Protein AF-A0AA41XFU7-F1 (afdb_monomer_lite)
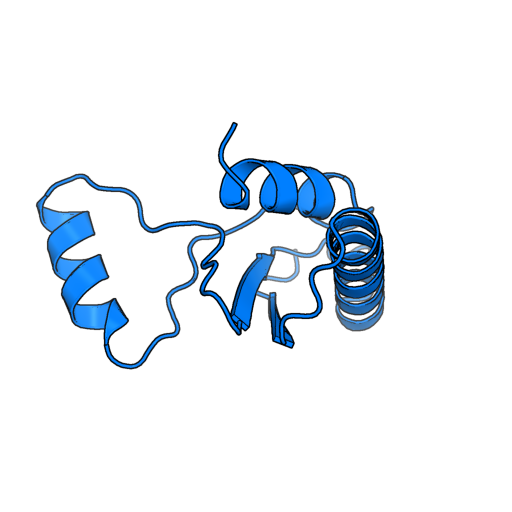
Sequence (97 aa):
MSLASELQSVAEAVPGVTGVFPTLNAPGAVIGTAIGLVTGTAPDAVIVTDDDVTLTIGVSASAPAVATCRAVYAALADHLAAASLTPRIRILVAQVG

pLDDT: mean 77.2, std 17.33, range [38.22, 94.38]

Organism: NCBI:txid2970915

Radius of gyration: 13.47 Å; chains: 1; bounding box: 25×35×31 Å

Secondary structure (DSSP, 8-state):
--HHHHHHHHHHTSTTEEEEE-----TTHHHHHHHHHHHT-PPPSEEE-SSEEEEEEEE-TTS-HHHHHHHHHHHHHHHHHHTT--PEEEEEEEEE-

Structure (mmCIF, N/CA/C/O backbone):
data_AF-A0AA41XFU7-F1
#
_entry.id   AF-A0AA41XFU7-F1
#
loop_
_atom_site.group_PDB
_atom_site.id
_atom_site.type_symbol
_atom_site.label_atom_id
_atom_site.label_alt_id
_atom_site.label_comp_id
_atom_site.label_asym_id
_atom_site.label_entity_id
_atom_site.label_seq_id
_atom_site.pdbx_PDB_ins_code
_atom_site.Cartn_x
_atom_site.Cartn_y
_atom_site.Cartn_z
_atom_site.occupancy
_atom_site.B_iso_or_equiv
_atom_site.auth_seq_id
_atom_site.auth_comp_id
_atom_site.auth_asym_id
_atom_site.auth_atom_id
_atom_site.pdbx_PDB_model_num
ATOM 1 N N . MET A 1 1 ? 2.636 -1.460 18.408 1.00 59.38 1 MET A N 1
ATOM 2 C CA . MET A 1 1 ? 2.759 -0.880 17.057 1.00 59.38 1 MET A CA 1
ATOM 3 C C . MET A 1 1 ? 1.446 -0.191 16.735 1.00 59.38 1 MET A C 1
ATOM 5 O O . MET A 1 1 ? 0.445 -0.547 17.343 1.00 59.38 1 MET A O 1
ATOM 9 N N . SER A 1 2 ? 1.454 0.855 15.909 1.00 81.62 2 SER A N 1
ATOM 10 C CA . SER A 1 2 ? 0.211 1.489 15.453 1.00 81.62 2 SER A CA 1
ATOM 11 C C . SER A 1 2 ? -0.272 0.797 14.180 1.00 81.62 2 SER A C 1
ATOM 13 O O . SER A 1 2 ? 0.554 0.359 13.378 1.00 81.62 2 SER A O 1
ATOM 15 N N . LEU A 1 3 ? -1.588 0.755 13.957 1.00 81.94 3 LEU A N 1
ATOM 16 C CA . LEU A 1 3 ? -2.174 0.190 12.736 1.00 81.94 3 LEU A CA 1
ATOM 17 C C . LEU A 1 3 ? -1.547 0.807 11.470 1.00 81.94 3 LEU A C 1
ATOM 19 O O . LEU A 1 3 ? -1.219 0.098 10.529 1.00 81.94 3 LEU A O 1
ATOM 23 N N . ALA A 1 4 ? -1.268 2.114 11.479 1.00 80.62 4 ALA A N 1
ATOM 24 C CA . ALA A 1 4 ? -0.573 2.792 10.383 1.00 80.62 4 ALA A CA 1
ATOM 25 C C . ALA A 1 4 ? 0.819 2.193 10.081 1.00 80.62 4 ALA A C 1
ATOM 27 O O . ALA A 1 4 ? 1.141 1.956 8.919 1.00 80.62 4 ALA A O 1
ATOM 28 N N . SER A 1 5 ? 1.623 1.897 11.111 1.00 81.81 5 SER A N 1
ATOM 29 C CA . SER A 1 5 ? 2.951 1.279 10.941 1.00 81.81 5 SER A CA 1
ATOM 30 C C . SER A 1 5 ? 2.884 -0.173 10.448 1.00 81.81 5 SER A C 1
ATOM 32 O O . SER A 1 5 ? 3.753 -0.623 9.698 1.00 81.81 5 SER A O 1
ATOM 34 N N . GLU A 1 6 ? 1.831 -0.899 10.828 1.00 86.06 6 GLU A N 1
ATOM 35 C CA . GLU A 1 6 ? 1.584 -2.271 10.374 1.00 86.06 6 GLU A CA 1
ATOM 36 C C . GLU A 1 6 ? 1.187 -2.284 8.894 1.00 86.06 6 GLU A C 1
ATOM 38 O O . GLU A 1 6 ? 1.808 -2.986 8.097 1.00 86.06 6 GLU A O 1
ATOM 43 N N . LEU A 1 7 ? 0.239 -1.430 8.494 1.00 88.00 7 LEU A N 1
ATOM 44 C CA . LEU A 1 7 ? -0.180 -1.293 7.096 1.00 88.00 7 LEU A CA 1
ATOM 45 C C . LEU A 1 7 ? 0.957 -0.793 6.195 1.00 88.00 7 LEU A C 1
ATOM 47 O O . LEU A 1 7 ? 1.080 -1.252 5.058 1.00 88.00 7 LEU A O 1
ATOM 51 N N . GLN A 1 8 ? 1.819 0.097 6.699 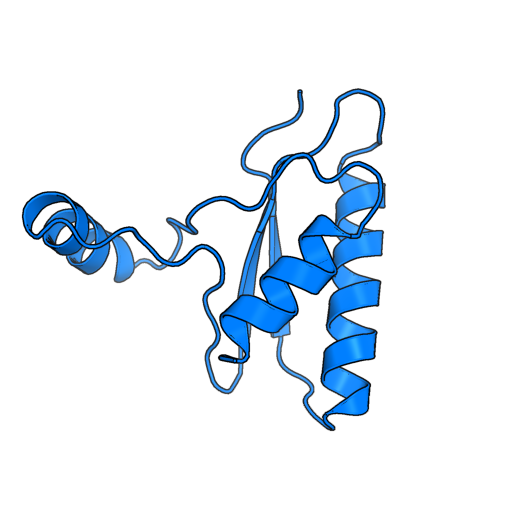1.00 88.50 8 GLN A N 1
ATOM 52 C CA . GLN A 1 8 ? 3.030 0.503 5.986 1.00 88.50 8 GLN A CA 1
ATOM 53 C C . GLN A 1 8 ? 3.936 -0.703 5.711 1.00 88.50 8 GLN A C 1
ATOM 55 O O . GLN A 1 8 ? 4.326 -0.926 4.567 1.00 88.50 8 GLN A O 1
ATOM 60 N N . SER A 1 9 ? 4.214 -1.511 6.737 1.00 88.94 9 SER A N 1
ATOM 61 C CA . SER A 1 9 ? 5.068 -2.699 6.609 1.00 88.94 9 SER A CA 1
ATOM 62 C C . SER A 1 9 ? 4.485 -3.721 5.626 1.00 88.94 9 SER A C 1
ATOM 64 O O . SER A 1 9 ? 5.214 -4.309 4.830 1.00 88.94 9 SER A O 1
ATOM 66 N N . VAL A 1 10 ? 3.160 -3.909 5.640 1.00 91.88 10 VAL A N 1
ATOM 67 C CA . VAL A 1 10 ? 2.452 -4.782 4.689 1.00 91.88 10 VAL A CA 1
ATOM 68 C C . VAL A 1 10 ? 2.611 -4.283 3.253 1.00 91.88 10 VAL A C 1
ATOM 70 O O . VAL A 1 10 ? 2.867 -5.082 2.356 1.00 91.88 10 VAL A O 1
ATOM 73 N N . ALA A 1 11 ? 2.488 -2.975 3.021 1.00 90.81 11 ALA A N 1
ATOM 74 C CA . ALA A 1 11 ? 2.645 -2.403 1.689 1.00 90.81 11 ALA A CA 1
ATOM 75 C C . ALA A 1 11 ? 4.089 -2.482 1.174 1.00 90.81 11 ALA A C 1
ATOM 77 O O . ALA A 1 11 ? 4.302 -2.824 0.014 1.00 90.81 11 ALA A O 1
ATOM 78 N N . GLU A 1 12 ? 5.079 -2.204 2.024 1.00 91.50 12 GLU A N 1
ATOM 79 C CA . GLU A 1 12 ? 6.503 -2.283 1.667 1.00 91.50 12 GLU A CA 1
ATOM 80 C C . GLU A 1 12 ? 6.952 -3.714 1.343 1.00 91.50 12 GLU A C 1
ATOM 82 O 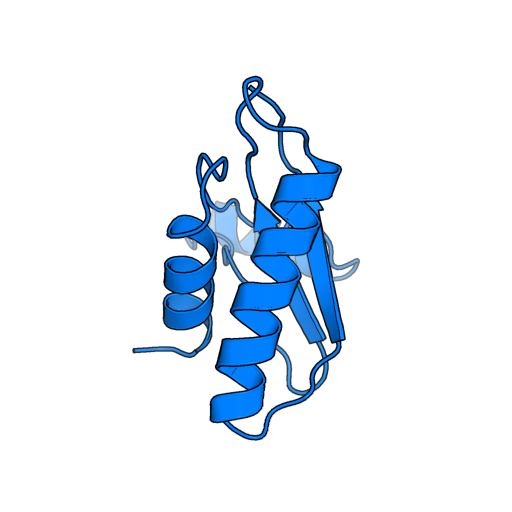O . GLU A 1 12 ? 7.869 -3.910 0.548 1.00 91.50 12 GLU A O 1
ATOM 87 N N . ALA A 1 13 ? 6.276 -4.725 1.896 1.00 93.12 13 ALA A N 1
ATOM 88 C CA . ALA A 1 13 ? 6.535 -6.125 1.579 1.00 93.12 13 ALA A CA 1
ATOM 89 C C . ALA A 1 13 ? 6.063 -6.539 0.169 1.00 93.12 13 ALA A C 1
ATOM 91 O O . ALA A 1 13 ? 6.409 -7.628 -0.297 1.00 93.12 13 ALA A O 1
ATOM 92 N N . VAL A 1 14 ? 5.273 -5.709 -0.524 1.00 93.38 14 VAL A N 1
ATOM 93 C CA . VAL A 1 14 ? 4.747 -6.041 -1.852 1.00 93.38 14 VAL A CA 1
ATOM 94 C C . VAL A 1 14 ? 5.820 -5.846 -2.930 1.00 93.38 14 VAL A C 1
ATOM 96 O O . VAL A 1 14 ? 6.353 -4.744 -3.085 1.00 93.38 14 VAL A O 1
ATOM 99 N N . PRO A 1 15 ? 6.102 -6.873 -3.759 1.00 91.56 15 PRO A N 1
ATOM 100 C CA . PRO A 1 15 ? 7.063 -6.751 -4.847 1.00 91.56 15 PRO A CA 1
ATOM 101 C C . PRO A 1 15 ? 6.727 -5.606 -5.808 1.00 91.56 15 PRO A C 1
ATOM 103 O O . PRO A 1 15 ? 5.605 -5.479 -6.304 1.00 91.56 15 PRO A O 1
ATOM 106 N N . GLY A 1 16 ? 7.735 -4.787 -6.098 1.00 86.56 16 GLY A N 1
ATOM 107 C CA . GLY A 1 16 ? 7.598 -3.613 -6.952 1.00 86.56 16 GLY A CA 1
ATOM 108 C C . GLY A 1 16 ? 7.239 -2.333 -6.201 1.00 86.56 16 GLY A C 1
ATOM 109 O O . GLY A 1 16 ? 7.276 -1.282 -6.828 1.00 86.56 16 GLY A O 1
ATOM 110 N N . VAL A 1 17 ? 6.958 -2.374 -4.896 1.00 89.81 17 VAL A N 1
ATOM 111 C CA . VAL A 1 17 ? 6.925 -1.163 -4.065 1.00 89.81 17 VAL A CA 1
ATOM 112 C C . VAL A 1 17 ? 8.358 -0.734 -3.757 1.00 89.81 17 VAL A C 1
ATOM 114 O O . VAL A 1 17 ? 9.167 -1.529 -3.289 1.00 89.81 17 VAL A O 1
ATOM 117 N N . THR A 1 18 ? 8.689 0.521 -4.051 1.00 88.06 18 THR A N 1
ATOM 118 C CA . THR A 1 18 ? 10.024 1.094 -3.785 1.00 88.06 18 THR A CA 1
ATOM 119 C C . THR A 1 18 ? 10.076 1.899 -2.489 1.00 88.06 18 THR A C 1
ATOM 121 O O . THR A 1 18 ? 11.157 2.226 -2.007 1.00 88.06 18 THR A O 1
ATOM 124 N N . GLY A 1 19 ? 8.912 2.208 -1.918 1.00 84.44 19 GLY A N 1
ATOM 125 C CA . GLY A 1 19 ? 8.762 2.883 -0.635 1.00 84.44 19 GLY A CA 1
ATOM 126 C C . GLY A 1 19 ? 7.351 3.431 -0.452 1.00 84.44 19 GLY A C 1
ATOM 127 O O . GLY A 1 19 ? 6.581 3.528 -1.413 1.00 84.44 19 GLY A O 1
ATOM 128 N N . VAL A 1 20 ? 7.021 3.809 0.780 1.00 83.62 20 VAL A N 1
ATOM 129 C CA . VAL A 1 20 ? 5.778 4.507 1.124 1.00 83.62 20 VAL A CA 1
ATOM 130 C C . VAL A 1 20 ? 6.093 5.978 1.389 1.00 83.62 20 VAL A C 1
ATOM 132 O O . VAL A 1 20 ? 7.071 6.310 2.056 1.00 83.62 20 VAL A O 1
ATOM 135 N N . PHE A 1 21 ? 5.277 6.867 0.830 1.00 78.62 21 PHE A N 1
ATOM 136 C CA . PHE A 1 21 ? 5.482 8.311 0.846 1.00 78.62 21 PHE A CA 1
ATOM 137 C C . PHE A 1 21 ? 4.393 9.013 1.661 1.00 78.62 21 PHE A C 1
ATOM 139 O O . PHE A 1 21 ? 3.274 8.505 1.759 1.00 78.62 21 PHE A O 1
ATOM 146 N N . PRO A 1 22 ? 4.679 10.207 2.207 1.00 69.62 22 PRO A N 1
ATOM 147 C CA . PRO A 1 22 ? 3.671 10.999 2.891 1.00 69.62 22 PRO A CA 1
ATOM 148 C C . PRO A 1 22 ? 2.481 11.315 1.986 1.00 69.62 22 PRO A C 1
ATOM 150 O O . PRO A 1 22 ? 2.641 11.760 0.845 1.00 69.62 22 PRO A O 1
ATOM 153 N N . THR A 1 23 ? 1.274 11.107 2.504 1.00 64.75 23 THR A N 1
ATOM 154 C CA . THR A 1 23 ? 0.045 11.303 1.732 1.00 64.75 23 THR A CA 1
ATOM 155 C C . THR A 1 23 ? -0.390 12.772 1.814 1.00 64.75 23 THR A C 1
ATOM 157 O O . THR A 1 23 ? -0.911 13.214 2.831 1.00 64.75 23 THR A O 1
ATOM 160 N N . LEU A 1 24 ? -0.205 13.551 0.739 1.00 56.09 24 LEU A N 1
ATOM 161 C CA . LEU A 1 24 ? -0.529 14.995 0.704 1.00 56.09 24 LEU A CA 1
ATOM 162 C C . LEU A 1 24 ? -2.016 15.322 0.435 1.00 56.09 24 LEU A C 1
ATOM 164 O O . LEU A 1 24 ? -2.403 16.489 0.397 1.00 56.09 24 LEU A O 1
ATOM 168 N N . ASN A 1 25 ? -2.869 14.312 0.250 1.00 47.91 25 ASN A N 1
ATOM 169 C CA . ASN A 1 25 ? -4.210 14.481 -0.313 1.00 47.91 25 ASN A CA 1
ATOM 170 C C . ASN A 1 25 ? -5.336 14.314 0.716 1.00 47.91 25 ASN A C 1
ATOM 172 O O . ASN A 1 25 ? -6.134 13.382 0.634 1.00 47.91 25 ASN A O 1
ATOM 176 N N . ALA A 1 26 ? -5.481 15.285 1.615 1.00 41.81 26 ALA A N 1
ATOM 177 C CA . ALA A 1 26 ? -6.813 15.675 2.075 1.00 41.81 26 ALA A CA 1
ATOM 178 C C . ALA A 1 26 ? -6.974 17.192 1.867 1.00 41.81 26 ALA A C 1
ATOM 180 O O . ALA A 1 26 ? -6.049 17.935 2.195 1.00 41.81 26 ALA A O 1
ATOM 181 N N . PRO A 1 27 ? -8.121 17.700 1.375 1.00 39.69 27 PRO A N 1
ATOM 182 C CA . PRO A 1 27 ? -8.360 19.143 1.219 1.00 39.69 27 PRO A CA 1
ATOM 183 C C . PRO A 1 27 ? -8.232 19.961 2.522 1.00 39.69 27 PRO A C 1
ATOM 185 O O . PRO A 1 27 ? -8.175 21.184 2.464 1.00 39.69 27 PRO A O 1
ATOM 188 N N . GLY A 1 28 ? -8.156 19.303 3.689 1.00 38.22 28 GLY A N 1
ATOM 189 C CA . GLY A 1 28 ? -7.798 19.903 4.984 1.00 38.22 28 GLY A CA 1
ATOM 190 C C . GLY A 1 28 ? -6.374 19.592 5.483 1.00 38.22 28 GLY A C 1
ATOM 191 O O . GLY A 1 28 ? -5.913 20.227 6.428 1.00 38.22 28 GLY A O 1
ATOM 192 N N . ALA A 1 29 ? -5.650 18.660 4.853 1.00 42.62 29 ALA A N 1
ATOM 193 C CA . ALA A 1 29 ? -4.291 18.279 5.243 1.00 42.62 29 ALA A CA 1
ATOM 194 C C . ALA A 1 29 ? -3.248 19.327 4.849 1.00 42.62 29 ALA A C 1
ATOM 196 O O . ALA A 1 29 ? -2.245 19.442 5.533 1.00 42.62 29 ALA A O 1
ATOM 197 N N . VAL A 1 30 ? -3.485 20.156 3.827 1.00 43.44 30 VAL A N 1
ATOM 198 C CA . VAL A 1 30 ? -2.506 21.178 3.401 1.00 43.44 30 VAL A CA 1
ATOM 199 C C . VAL A 1 30 ? -2.168 22.155 4.538 1.00 43.44 30 VAL A C 1
ATOM 201 O O . VAL A 1 30 ? -1.013 22.547 4.688 1.00 43.44 30 VAL A O 1
ATOM 204 N N . ILE A 1 31 ? -3.140 22.485 5.396 1.00 41.28 31 ILE A N 1
ATOM 205 C CA . ILE A 1 31 ? -2.911 23.337 6.573 1.00 41.28 31 ILE A CA 1
ATOM 206 C C . ILE A 1 31 ? -2.114 22.572 7.642 1.00 41.28 31 ILE A C 1
ATOM 208 O O . ILE A 1 31 ? -1.128 23.092 8.158 1.00 41.28 31 ILE A O 1
ATOM 212 N N . GLY A 1 32 ? -2.486 21.321 7.934 1.00 43.56 32 GLY A N 1
ATOM 213 C CA . GLY A 1 32 ? -1.797 20.480 8.921 1.00 43.56 32 GLY A CA 1
ATOM 214 C C . GLY A 1 32 ? -0.370 20.098 8.517 1.00 43.56 32 GLY A C 1
ATOM 215 O O . GLY A 1 32 ? 0.516 20.076 9.361 1.00 43.56 32 GLY A O 1
ATOM 216 N N . THR A 1 33 ? -0.115 19.865 7.229 1.00 43.88 33 THR A N 1
ATOM 217 C CA . THR A 1 33 ? 1.203 19.521 6.687 1.00 43.88 33 THR A CA 1
ATOM 218 C C . THR A 1 33 ? 2.111 20.738 6.582 1.00 43.88 33 THR A C 1
ATOM 220 O O . THR A 1 33 ? 3.294 20.608 6.860 1.00 43.88 33 THR A O 1
ATOM 223 N N . ALA A 1 34 ? 1.591 21.925 6.248 1.00 42.72 34 ALA A N 1
ATOM 224 C CA . ALA A 1 34 ? 2.381 23.157 6.304 1.00 42.72 34 ALA A CA 1
ATOM 225 C C . ALA A 1 34 ? 2.776 23.502 7.748 1.00 42.72 34 ALA A C 1
ATOM 227 O O . ALA A 1 34 ? 3.922 23.866 7.998 1.00 42.72 34 ALA A O 1
ATOM 228 N N . ILE A 1 35 ? 1.857 23.321 8.704 1.00 45.03 35 ILE A N 1
ATOM 229 C CA . ILE A 1 35 ? 2.157 23.466 10.133 1.00 45.03 35 ILE A CA 1
ATOM 230 C C . ILE A 1 35 ? 3.157 22.390 10.571 1.00 45.03 35 ILE A C 1
ATOM 232 O O . ILE A 1 35 ? 4.168 22.745 11.154 1.00 45.03 35 ILE A O 1
ATOM 236 N N . GLY A 1 36 ? 2.952 21.121 10.204 1.00 46.69 36 GLY A N 1
ATOM 237 C CA . GLY A 1 36 ? 3.851 19.999 10.497 1.00 46.69 36 GLY A CA 1
ATOM 238 C C . GLY A 1 36 ? 5.268 20.195 9.958 1.00 46.69 36 GLY A C 1
ATOM 239 O O . GLY A 1 36 ? 6.236 20.003 10.687 1.00 46.69 36 GLY A O 1
ATOM 240 N N . LEU A 1 37 ? 5.415 20.671 8.719 1.00 46.88 37 LEU A N 1
ATOM 241 C CA . LEU A 1 37 ? 6.722 20.986 8.134 1.00 46.88 37 LEU A CA 1
ATOM 242 C C . LEU A 1 37 ? 7.435 22.109 8.902 1.00 46.88 37 LEU A C 1
ATOM 244 O O . LEU A 1 37 ? 8.652 22.070 9.064 1.00 46.88 37 LEU A O 1
ATOM 248 N N . VAL A 1 38 ? 6.677 23.099 9.383 1.00 51.38 38 VAL A N 1
ATOM 249 C CA . VAL A 1 38 ? 7.186 24.226 10.180 1.00 51.38 38 VAL A CA 1
ATOM 250 C C . VAL A 1 38 ? 7.467 23.812 11.633 1.00 51.38 38 VAL A C 1
ATOM 252 O O . VAL A 1 38 ? 8.391 24.342 12.245 1.00 51.38 38 VAL A O 1
ATOM 255 N N . THR A 1 39 ? 6.729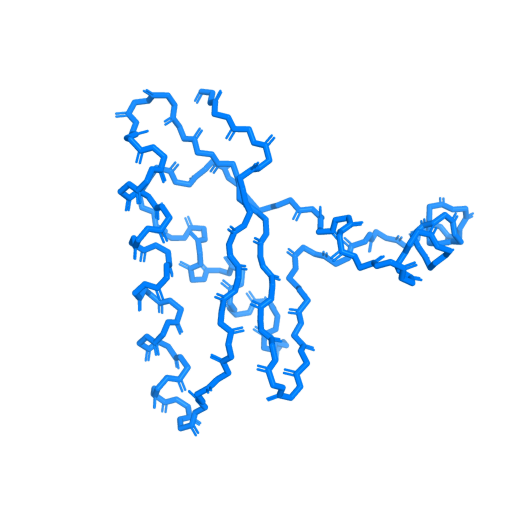 22.843 12.182 1.00 51.78 39 THR A N 1
ATOM 256 C CA . THR A 1 39 ? 6.897 22.313 13.547 1.00 51.78 39 THR A CA 1
ATOM 257 C C . THR A 1 39 ? 7.814 21.087 13.626 1.00 51.78 39 THR A C 1
ATOM 259 O O . THR A 1 39 ? 8.013 20.552 14.715 1.00 51.78 39 THR A O 1
ATOM 262 N N . GLY A 1 40 ? 8.387 20.633 12.505 1.00 43.00 40 GLY A N 1
ATOM 263 C CA . GLY A 1 40 ? 9.287 19.472 12.440 1.00 43.00 40 GLY A CA 1
ATOM 264 C C . GLY A 1 40 ? 8.592 18.106 12.542 1.00 43.00 40 GLY A C 1
ATOM 265 O O . GLY A 1 40 ? 9.238 17.104 12.836 1.00 43.00 40 GLY A O 1
ATOM 266 N N . THR A 1 41 ? 7.281 18.047 12.325 1.00 47.56 41 THR A N 1
ATOM 267 C CA . THR A 1 41 ? 6.474 16.824 12.348 1.00 47.56 41 THR A CA 1
ATOM 268 C C . THR A 1 41 ? 6.358 16.269 10.929 1.00 47.56 41 THR A C 1
ATOM 270 O O . THR A 1 41 ? 5.753 16.894 10.056 1.00 47.56 41 THR A O 1
ATOM 273 N N . ALA A 1 42 ? 6.971 15.109 10.678 1.00 52.88 42 ALA A N 1
ATOM 274 C CA . ALA A 1 42 ? 6.895 14.450 9.378 1.00 52.88 42 ALA A CA 1
ATOM 275 C C . ALA A 1 42 ? 5.437 14.045 9.076 1.00 52.88 42 ALA A C 1
ATOM 277 O O . ALA A 1 42 ? 4.789 13.471 9.951 1.00 52.88 42 ALA A O 1
ATOM 278 N N . PRO A 1 43 ? 4.904 14.348 7.880 1.00 59.78 43 PRO A N 1
ATOM 279 C CA . PRO A 1 43 ? 3.553 13.941 7.513 1.00 59.78 43 PRO A CA 1
ATOM 280 C C . PRO A 1 43 ? 3.422 12.414 7.467 1.00 59.78 43 PRO A C 1
ATOM 282 O O . PRO A 1 43 ? 4.328 11.726 6.992 1.00 59.78 43 PRO A O 1
ATOM 285 N N . ASP A 1 44 ? 2.284 11.900 7.939 1.00 61.66 44 ASP A N 1
ATOM 286 C CA . ASP A 1 44 ? 2.038 10.461 8.013 1.00 61.66 44 ASP A CA 1
ATOM 287 C C . ASP A 1 44 ? 2.060 9.808 6.621 1.00 61.66 44 ASP A C 1
ATOM 289 O O . ASP A 1 44 ? 1.434 10.265 5.654 1.00 61.66 44 ASP A O 1
ATOM 293 N N . ALA A 1 45 ? 2.798 8.702 6.530 1.00 65.94 45 ALA A N 1
ATOM 294 C CA . ALA A 1 45 ? 2.925 7.887 5.324 1.00 65.94 45 ALA A CA 1
ATOM 295 C C . ALA A 1 45 ? 1.625 7.118 5.010 1.00 65.94 45 ALA A C 1
ATOM 297 O O . ALA A 1 45 ? 1.284 6.900 3.847 1.00 65.94 45 ALA A O 1
ATOM 298 N N . VAL A 1 46 ? 0.862 6.777 6.055 1.00 72.00 46 VAL A N 1
ATOM 299 C CA . VAL A 1 46 ? -0.437 6.101 5.978 1.00 72.00 46 VAL A CA 1
ATOM 300 C C . VAL A 1 46 ? -1.449 6.891 6.793 1.00 72.00 46 VAL A C 1
ATOM 302 O O . VAL A 1 46 ? -1.260 7.090 7.990 1.00 72.00 46 VAL A O 1
ATOM 305 N N . ILE A 1 47 ? -2.541 7.309 6.160 1.00 77.62 47 ILE A N 1
ATOM 306 C CA . ILE A 1 47 ? -3.664 7.940 6.852 1.00 77.62 47 ILE A CA 1
ATOM 307 C C . ILE A 1 47 ? -4.708 6.858 7.100 1.00 77.62 47 ILE A C 1
ATOM 309 O O . ILE A 1 47 ? -5.246 6.291 6.149 1.00 77.62 47 ILE A O 1
ATOM 313 N N . VAL A 1 48 ? -4.995 6.583 8.370 1.00 76.06 48 VAL A N 1
ATOM 314 C CA . VAL A 1 48 ? -6.041 5.644 8.784 1.00 76.06 48 VAL A CA 1
ATOM 315 C C . VAL A 1 48 ? -7.114 6.417 9.538 1.00 76.06 48 VAL A C 1
ATOM 317 O O . VAL A 1 48 ? -6.833 7.032 10.565 1.00 76.06 48 VAL A O 1
ATOM 320 N N . THR A 1 49 ? -8.334 6.393 9.018 1.00 78.88 49 THR A N 1
ATOM 321 C CA . THR A 1 49 ? -9.552 6.801 9.723 1.00 78.88 49 THR A CA 1
ATOM 322 C C . THR A 1 49 ? -10.437 5.572 9.930 1.00 78.88 49 THR A C 1
ATOM 324 O O . THR A 1 49 ? -10.135 4.502 9.401 1.00 78.88 49 THR A O 1
ATOM 327 N N . ASP A 1 50 ? -11.526 5.706 10.693 1.00 73.19 50 ASP A N 1
ATOM 328 C CA . ASP A 1 50 ? -12.446 4.585 10.948 1.00 73.19 50 ASP A CA 1
ATOM 329 C C . ASP A 1 50 ? -13.009 3.973 9.648 1.00 73.19 50 ASP A C 1
ATOM 331 O O . ASP A 1 50 ? -13.223 2.764 9.574 1.00 73.19 50 ASP A O 1
ATOM 335 N N . ASP A 1 51 ? -13.175 4.791 8.601 1.00 79.19 51 ASP A N 1
ATOM 336 C CA . ASP A 1 51 ? -13.813 4.389 7.342 1.00 79.19 51 ASP A CA 1
ATOM 337 C C . ASP A 1 51 ? -12.875 4.372 6.122 1.00 79.19 51 ASP A C 1
ATOM 339 O O . ASP A 1 51 ? -13.206 3.752 5.108 1.00 79.19 51 ASP A O 1
ATOM 343 N N . ASP A 1 52 ? -11.721 5.046 6.164 1.00 81.75 52 ASP A N 1
ATOM 344 C CA . ASP A 1 52 ? -10.804 5.174 5.026 1.00 81.75 52 ASP A CA 1
ATOM 345 C C . ASP A 1 52 ? -9.357 4.834 5.432 1.00 81.75 52 ASP A C 1
ATOM 347 O O . ASP A 1 52 ? -8.817 5.319 6.425 1.00 81.75 52 ASP A O 1
ATOM 351 N N . VAL A 1 53 ? -8.678 4.067 4.580 1.00 84.62 53 VAL A N 1
ATOM 352 C CA . VAL A 1 53 ? -7.224 3.875 4.622 1.00 84.62 53 VAL A CA 1
ATOM 353 C C . VAL A 1 53 ? -6.643 4.481 3.357 1.00 84.62 53 VAL A C 1
ATOM 355 O O . VAL A 1 53 ? -6.953 4.036 2.252 1.00 84.62 53 VAL A O 1
ATOM 358 N N . THR A 1 54 ? -5.792 5.492 3.501 1.00 84.31 54 THR A N 1
ATOM 359 C CA . THR A 1 54 ? -5.095 6.119 2.375 1.00 84.31 54 THR A CA 1
ATOM 360 C C . THR A 1 54 ? -3.595 5.903 2.486 1.00 84.31 54 THR A C 1
ATOM 362 O O . THR A 1 54 ? -2.987 6.195 3.514 1.00 84.31 54 THR A O 1
ATOM 365 N N . LEU A 1 55 ? -3.009 5.409 1.399 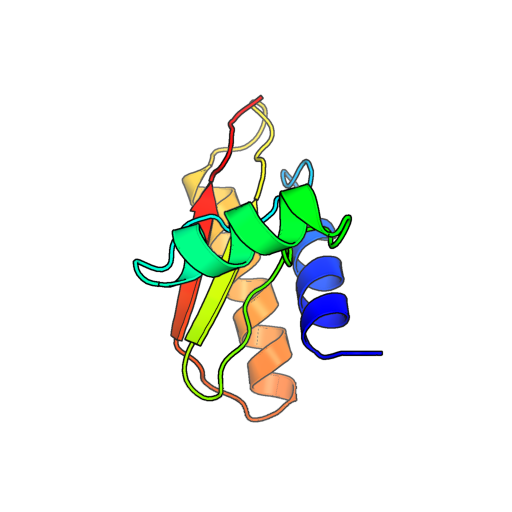1.00 85.44 55 LEU A N 1
ATOM 366 C CA . LEU A 1 55 ? -1.595 5.083 1.290 1.00 85.44 55 LEU A CA 1
ATOM 367 C C . LEU A 1 55 ? -1.020 5.662 -0.003 1.00 85.44 55 LEU A C 1
ATOM 369 O O . LEU A 1 55 ? -1.641 5.544 -1.062 1.00 85.44 55 LEU A O 1
ATOM 373 N N . THR A 1 56 ? 0.187 6.220 0.062 1.00 86.94 56 THR A N 1
ATOM 374 C CA . THR A 1 56 ? 0.927 6.655 -1.128 1.00 86.94 56 THR A CA 1
ATOM 375 C C . THR A 1 56 ? 2.187 5.815 -1.306 1.00 86.94 56 THR A C 1
ATOM 377 O O . THR A 1 56 ? 3.008 5.750 -0.401 1.00 86.94 56 THR A O 1
ATOM 380 N N . ILE A 1 57 ? 2.367 5.184 -2.467 1.00 86.81 57 ILE A N 1
ATOM 381 C CA . ILE A 1 57 ? 3.498 4.286 -2.752 1.00 86.81 57 ILE A CA 1
ATOM 382 C C . ILE A 1 57 ? 4.346 4.777 -3.927 1.00 86.81 57 ILE A C 1
ATOM 384 O O . ILE A 1 57 ? 3.847 5.409 -4.858 1.00 86.81 57 ILE A O 1
ATOM 388 N N . GLY A 1 58 ? 5.633 4.454 -3.906 1.00 87.94 58 GLY A N 1
ATOM 389 C CA . GLY A 1 58 ? 6.477 4.430 -5.096 1.00 87.94 58 GLY A CA 1
ATOM 390 C C . GLY A 1 58 ? 6.422 3.049 -5.735 1.00 87.94 58 GLY A C 1
ATOM 391 O O . GLY A 1 58 ? 6.373 2.042 -5.026 1.00 87.94 58 GLY A O 1
ATOM 392 N N . VAL A 1 59 ? 6.427 2.997 -7.065 1.00 90.12 59 VAL A N 1
ATOM 393 C CA . VAL A 1 59 ? 6.456 1.738 -7.815 1.00 90.12 59 VAL A CA 1
ATOM 394 C C . VAL A 1 59 ? 7.723 1.649 -8.658 1.00 90.12 59 VAL A C 1
ATOM 396 O O . VAL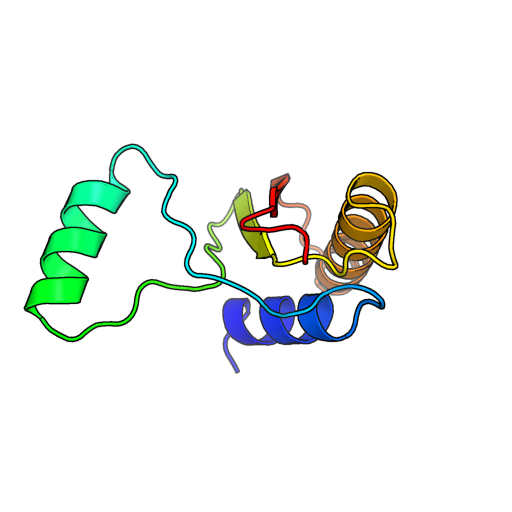 A 1 59 ? 8.158 2.639 -9.235 1.00 90.12 59 VAL A O 1
ATOM 399 N N . SER A 1 60 ? 8.318 0.463 -8.744 1.00 89.50 60 SER A N 1
ATOM 400 C CA . SER A 1 60 ? 9.467 0.214 -9.610 1.00 89.50 60 SER A CA 1
ATOM 401 C C . SER A 1 60 ? 9.075 0.261 -11.092 1.00 89.50 60 SER A C 1
ATOM 403 O O . SER A 1 60 ? 8.056 -0.307 -11.471 1.00 89.50 60 SER A O 1
ATOM 405 N N . ALA A 1 61 ? 9.922 0.814 -11.960 1.00 84.06 61 ALA A N 1
ATOM 406 C CA . ALA A 1 61 ? 9.762 0.799 -13.415 1.00 84.06 61 ALA A CA 1
ATOM 407 C C . ALA A 1 61 ? 9.779 -0.618 -14.010 1.00 84.06 61 ALA A C 1
ATOM 409 O O . ALA A 1 61 ? 9.287 -0.839 -15.116 1.00 84.06 61 ALA A O 1
ATOM 410 N N . SER A 1 62 ? 10.316 -1.592 -13.270 1.00 85.75 62 SER A N 1
ATOM 411 C CA . SER A 1 62 ? 10.291 -3.009 -13.645 1.00 85.75 62 SER A CA 1
ATOM 412 C C . SER A 1 62 ? 8.930 -3.684 -13.414 1.00 85.75 62 SER A C 1
ATOM 414 O O . SER A 1 62 ? 8.713 -4.795 -13.901 1.00 85.75 62 SER A O 1
ATOM 416 N N . ALA A 1 63 ? 8.004 -3.024 -12.707 1.00 86.81 63 ALA A N 1
ATOM 417 C CA . ALA A 1 63 ? 6.688 -3.547 -12.360 1.00 86.81 63 ALA A CA 1
ATOM 418 C C . ALA A 1 63 ? 5.561 -2.639 -12.897 1.00 86.81 63 ALA A C 1
ATOM 420 O O . ALA A 1 63 ? 5.617 -1.416 -12.756 1.00 86.81 63 ALA A O 1
ATOM 421 N N . PRO A 1 64 ? 4.484 -3.193 -13.487 1.00 89.94 64 PRO A N 1
ATOM 422 C CA . PRO A 1 64 ? 3.346 -2.380 -13.901 1.00 89.94 64 PRO A CA 1
ATOM 423 C C . PRO A 1 64 ? 2.650 -1.743 -12.691 1.00 89.94 64 PRO A C 1
ATOM 425 O O . PRO A 1 64 ? 2.096 -2.454 -11.853 1.00 89.94 64 PRO A O 1
ATOM 428 N N . ALA A 1 65 ? 2.580 -0.409 -12.650 1.00 85.06 65 ALA A N 1
ATOM 429 C CA . ALA A 1 65 ? 1.981 0.345 -11.542 1.00 85.06 65 ALA A CA 1
ATOM 430 C C . ALA A 1 65 ? 0.583 -0.143 -11.137 1.00 85.06 65 ALA A C 1
ATOM 432 O O . ALA A 1 65 ? 0.296 -0.293 -9.952 1.00 85.06 65 ALA A O 1
ATOM 433 N N . VAL A 1 66 ? -0.274 -0.464 -12.109 1.00 89.25 66 VAL A N 1
ATOM 434 C CA . VAL A 1 66 ? -1.625 -0.986 -11.845 1.00 89.25 66 VAL A CA 1
ATOM 435 C C . VAL A 1 66 ? -1.584 -2.356 -11.165 1.00 89.25 66 VAL A C 1
ATOM 437 O O . VAL A 1 66 ? -2.379 -2.612 -10.262 1.00 89.25 66 VAL A O 1
ATOM 440 N N . ALA A 1 67 ? -0.671 -3.237 -11.578 1.00 90.19 67 ALA A N 1
ATOM 441 C CA . ALA A 1 67 ? -0.522 -4.558 -10.975 1.00 90.19 67 ALA A CA 1
ATOM 442 C C . ALA A 1 67 ? 0.012 -4.443 -9.542 1.00 90.19 67 ALA A C 1
ATOM 444 O O . ALA A 1 67 ? -0.548 -5.062 -8.639 1.00 90.19 67 ALA A O 1
ATOM 445 N N . THR A 1 68 ? 1.008 -3.581 -9.314 1.00 91.50 68 THR A N 1
ATOM 446 C CA . THR A 1 68 ? 1.532 -3.292 -7.973 1.00 91.50 68 THR A CA 1
ATOM 447 C C . THR A 1 68 ? 0.455 -2.694 -7.070 1.00 91.50 68 THR A C 1
ATOM 449 O O . THR A 1 68 ? 0.262 -3.179 -5.962 1.00 91.50 68 THR A O 1
ATOM 452 N N . CYS A 1 69 ? -0.335 -1.726 -7.549 1.00 90.31 69 CYS A N 1
ATOM 453 C CA . CYS A 1 69 ? -1.447 -1.166 -6.771 1.00 90.31 69 CYS A CA 1
ATOM 454 C C . CYS A 1 69 ? -2.482 -2.230 -6.390 1.00 90.31 69 CYS A C 1
ATOM 456 O O . CYS A 1 69 ? -2.973 -2.232 -5.265 1.00 90.31 69 CYS A O 1
ATOM 458 N N . ARG A 1 70 ? -2.815 -3.150 -7.305 1.00 92.69 70 ARG A N 1
ATOM 459 C CA . ARG A 1 70 ? -3.736 -4.259 -7.009 1.00 92.69 70 ARG A CA 1
ATOM 460 C C . ARG A 1 70 ? -3.164 -5.219 -5.972 1.00 92.69 70 ARG A C 1
ATOM 462 O O . ARG A 1 70 ? -3.907 -5.656 -5.101 1.00 92.69 70 ARG A O 1
ATOM 469 N N . ALA A 1 71 ? -1.873 -5.529 -6.055 1.00 92.94 71 ALA A N 1
ATOM 470 C CA . ALA A 1 71 ? -1.203 -6.390 -5.086 1.00 92.94 71 ALA A CA 1
ATOM 471 C C . ALA A 1 71 ? -1.158 -5.744 -3.692 1.00 92.94 71 ALA A C 1
ATOM 473 O O . ALA A 1 71 ? -1.484 -6.401 -2.709 1.00 92.94 71 ALA A O 1
ATOM 474 N N . VAL A 1 72 ? -0.857 -4.443 -3.616 1.00 93.31 72 VAL A N 1
ATOM 475 C CA . VAL A 1 72 ? -0.927 -3.670 -2.365 1.00 93.31 72 VAL A CA 1
ATOM 476 C C . VAL A 1 72 ? -2.349 -3.641 -1.816 1.00 93.31 72 VAL A C 1
ATOM 478 O O . VAL A 1 72 ? -2.544 -3.903 -0.634 1.00 93.31 72 VAL A O 1
ATOM 481 N N . TYR A 1 73 ? -3.355 -3.394 -2.658 1.00 93.06 73 TYR A N 1
ATOM 482 C CA . TYR A 1 73 ? -4.754 -3.430 -2.232 1.00 93.06 73 TYR A CA 1
ATOM 483 C C . TYR A 1 73 ? -5.130 -4.785 -1.632 1.00 93.06 73 TYR A C 1
ATOM 485 O O . TYR A 1 73 ? -5.709 -4.818 -0.553 1.00 93.06 73 TYR A O 1
ATOM 493 N N . ALA A 1 74 ? -4.785 -5.884 -2.308 1.00 94.38 74 ALA A N 1
ATOM 494 C CA . ALA A 1 74 ? -5.083 -7.229 -1.830 1.00 94.38 74 ALA A CA 1
ATOM 495 C C . ALA A 1 74 ? -4.401 -7.511 -0.484 1.00 94.38 74 ALA A C 1
ATOM 497 O O . ALA A 1 74 ? -5.073 -7.915 0.456 1.00 94.38 74 ALA A O 1
ATOM 498 N N . ALA A 1 75 ? -3.108 -7.199 -0.355 1.00 93.75 75 ALA A N 1
ATOM 499 C CA . ALA A 1 75 ? -2.365 -7.411 0.886 1.00 93.75 75 ALA A CA 1
ATOM 500 C C . ALA A 1 75 ? -2.952 -6.618 2.068 1.00 93.75 75 ALA A C 1
ATOM 502 O O . ALA A 1 75 ? -3.104 -7.154 3.166 1.00 93.75 75 ALA A O 1
ATOM 503 N N . LEU A 1 76 ? -3.323 -5.353 1.842 1.00 92.25 76 LEU A N 1
ATOM 504 C CA . LEU A 1 76 ? -3.971 -4.525 2.861 1.00 92.25 76 LEU A CA 1
ATOM 505 C C . LEU A 1 76 ? -5.372 -5.041 3.202 1.00 92.25 76 LEU A C 1
ATOM 507 O O . LEU A 1 76 ? -5.721 -5.107 4.377 1.00 92.25 76 LEU A O 1
ATOM 511 N N . ALA A 1 77 ? -6.167 -5.416 2.198 1.00 92.44 77 ALA A N 1
ATOM 512 C CA . ALA A 1 77 ? -7.510 -5.948 2.399 1.00 92.44 77 ALA A CA 1
ATOM 513 C C . ALA A 1 77 ? -7.485 -7.267 3.184 1.00 92.44 77 ALA A C 1
ATOM 515 O O . ALA A 1 77 ? -8.270 -7.418 4.114 1.00 92.44 77 ALA A O 1
ATOM 516 N N . ASP A 1 78 ? -6.558 -8.175 2.873 1.00 93.38 78 ASP A N 1
ATOM 517 C CA . ASP A 1 78 ? -6.384 -9.440 3.592 1.00 93.38 78 ASP A CA 1
ATOM 518 C C . ASP A 1 78 ? -5.978 -9.197 5.052 1.00 93.38 78 ASP A C 1
ATOM 520 O O . ASP A 1 78 ? -6.535 -9.802 5.971 1.00 93.38 78 ASP A O 1
ATOM 524 N N . HIS A 1 79 ? -5.047 -8.265 5.283 1.00 91.56 79 HIS A N 1
ATOM 525 C CA . HIS A 1 79 ? -4.610 -7.898 6.629 1.00 91.56 79 HIS A CA 1
ATOM 526 C C . HIS A 1 79 ? -5.747 -7.280 7.458 1.00 91.56 79 HIS A C 1
ATOM 528 O O . HIS A 1 79 ? -5.964 -7.656 8.609 1.00 91.56 79 HIS A O 1
ATOM 534 N N . LEU A 1 80 ? -6.515 -6.364 6.865 1.00 89.94 80 LEU A N 1
ATOM 535 C CA . LEU A 1 80 ? -7.650 -5.714 7.523 1.00 89.94 80 LEU A CA 1
ATOM 536 C C . LEU A 1 80 ? -8.812 -6.689 7.754 1.00 89.94 80 LEU A C 1
ATOM 538 O O . LEU A 1 80 ? -9.416 -6.671 8.825 1.00 89.94 80 LEU A O 1
ATOM 542 N N . ALA A 1 81 ? -9.075 -7.598 6.814 1.00 91.00 81 ALA A N 1
ATOM 543 C CA . ALA A 1 81 ? -10.080 -8.644 6.972 1.00 91.00 81 ALA A CA 1
ATOM 544 C C . ALA A 1 81 ? -9.731 -9.602 8.121 1.00 91.00 81 ALA A C 1
ATOM 546 O O . ALA A 1 81 ? -10.617 -9.975 8.891 1.00 91.00 81 ALA A O 1
ATOM 547 N N . ALA A 1 82 ? -8.448 -9.942 8.303 1.00 90.12 82 ALA A N 1
ATOM 548 C CA . ALA A 1 82 ? -7.988 -10.715 9.458 1.00 90.12 82 ALA A CA 1
ATOM 549 C C . ALA A 1 82 ? -8.253 -9.993 10.795 1.00 90.12 82 ALA A C 1
ATOM 551 O O . ALA A 1 82 ? -8.490 -10.644 11.813 1.00 90.12 82 ALA A O 1
ATOM 552 N N . ALA A 1 83 ? -8.286 -8.657 10.781 1.00 87.06 83 ALA A N 1
ATOM 553 C CA . ALA A 1 83 ? -8.664 -7.812 11.911 1.00 87.06 83 ALA A CA 1
ATOM 554 C C . ALA A 1 83 ? -10.177 -7.498 11.983 1.00 87.06 83 ALA A C 1
ATOM 556 O O . ALA A 1 83 ? -10.599 -6.737 12.850 1.00 87.06 83 ALA A O 1
ATOM 557 N N . SER A 1 84 ? -11.008 -8.085 11.109 1.00 90.19 84 SER A N 1
ATOM 558 C CA . SER A 1 84 ? -12.448 -7.787 10.976 1.00 90.19 84 SER A CA 1
ATOM 559 C C . SER A 1 84 ? -12.767 -6.319 10.647 1.00 90.19 84 SER A C 1
ATOM 561 O O . SER A 1 84 ? -13.822 -5.807 11.016 1.00 90.19 84 SER A O 1
ATOM 563 N N . LEU A 1 85 ? -11.864 -5.646 9.932 1.00 86.56 85 LEU A N 1
ATOM 564 C CA . LEU A 1 85 ? -12.016 -4.274 9.452 1.00 86.56 85 LEU A CA 1
ATOM 565 C C . LEU A 1 85 ? -12.263 -4.273 7.939 1.00 86.56 85 LEU A C 1
ATOM 567 O O . LEU A 1 85 ? -11.577 -4.964 7.187 1.00 86.56 85 LEU A O 1
ATOM 571 N N . THR A 1 86 ? -13.213 -3.461 7.472 1.00 88.94 86 THR A N 1
ATOM 572 C CA . THR A 1 86 ? -13.515 -3.305 6.035 1.00 88.94 86 THR A CA 1
ATOM 573 C C . THR A 1 86 ? -13.564 -1.834 5.603 1.00 88.94 86 THR A C 1
ATOM 575 O O . THR A 1 86 ? -14.597 -1.380 5.101 1.00 88.94 86 THR A O 1
ATOM 578 N N . PRO A 1 87 ? -12.485 -1.056 5.807 1.00 86.44 87 PRO A N 1
ATOM 579 C CA . PRO A 1 87 ? -12.452 0.340 5.400 1.00 86.44 87 PRO A CA 1
ATOM 580 C C . PRO A 1 87 ? -12.299 0.462 3.880 1.00 86.44 87 PRO A C 1
ATOM 582 O O . PRO A 1 87 ? -11.876 -0.459 3.172 1.00 86.44 87 PRO A O 1
ATOM 585 N N . ARG A 1 88 ? -12.590 1.648 3.358 1.00 86.44 88 ARG A N 1
ATOM 586 C CA . ARG A 1 88 ? -12.312 1.996 1.970 1.00 86.44 88 ARG A CA 1
ATOM 587 C C . ARG A 1 88 ? -10.817 2.264 1.795 1.00 86.44 88 ARG A C 1
ATOM 589 O O . ARG A 1 88 ? -10.267 3.198 2.365 1.00 86.44 88 ARG A O 1
ATOM 596 N N . ILE A 1 89 ? -10.158 1.470 0.956 1.00 89.00 89 ILE A N 1
ATOM 597 C CA . ILE A 1 89 ? -8.716 1.596 0.703 1.00 89.00 89 ILE A CA 1
ATOM 598 C C . ILE A 1 89 ? -8.480 2.460 -0.540 1.00 89.00 89 ILE A C 1
ATOM 600 O O . ILE A 1 89 ? -9.018 2.186 -1.617 1.00 89.00 89 ILE A O 1
ATOM 604 N N . ARG A 1 90 ? -7.653 3.498 -0.406 1.00 87.06 90 ARG A N 1
ATOM 605 C CA . ARG A 1 90 ? -7.195 4.366 -1.496 1.00 87.06 90 ARG A CA 1
ATOM 606 C C . ARG A 1 90 ? -5.682 4.292 -1.600 1.00 87.06 90 ARG A C 1
ATOM 608 O O . ARG A 1 90 ? -4.972 4.580 -0.642 1.00 87.06 90 ARG A O 1
ATOM 615 N N . ILE A 1 91 ? -5.203 3.937 -2.786 1.00 86.31 91 ILE A N 1
ATOM 616 C CA . ILE A 1 91 ? -3.775 3.834 -3.082 1.00 86.31 91 ILE A CA 1
ATOM 617 C C . ILE A 1 91 ? -3.434 4.893 -4.119 1.00 86.31 91 ILE A C 1
ATOM 619 O O . ILE A 1 91 ? -4.039 4.947 -5.191 1.00 86.31 91 ILE A O 1
ATOM 623 N N . LEU A 1 92 ? -2.471 5.739 -3.781 1.00 85.88 92 LEU A N 1
ATOM 624 C CA . LEU A 1 92 ? -1.902 6.756 -4.649 1.00 85.88 92 LEU A CA 1
ATOM 625 C C . LEU A 1 92 ? -0.496 6.321 -5.055 1.00 85.88 92 LEU A C 1
ATOM 627 O O . LEU A 1 92 ? 0.239 5.756 -4.249 1.00 85.88 92 LEU A O 1
ATOM 631 N N . VAL A 1 93 ? -0.104 6.608 -6.292 1.00 83.88 93 VAL A N 1
ATOM 632 C CA . VAL A 1 93 ? 1.271 6.383 -6.749 1.00 83.88 93 VAL A CA 1
ATOM 633 C C . VAL A 1 93 ? 1.983 7.728 -6.776 1.00 83.88 93 VAL A C 1
ATOM 635 O O . VAL A 1 93 ? 1.601 8.604 -7.547 1.00 83.88 93 VAL A O 1
ATOM 638 N N . ALA A 1 94 ? 2.995 7.897 -5.925 1.00 82.00 94 ALA A N 1
ATOM 639 C CA . ALA A 1 94 ? 3.820 9.106 -5.897 1.00 82.00 94 ALA A CA 1
ATOM 640 C C . ALA A 1 94 ? 4.775 9.166 -7.092 1.00 82.00 94 ALA A C 1
ATOM 642 O O . ALA A 1 94 ? 5.001 10.235 -7.652 1.00 82.00 94 ALA A O 1
ATOM 643 N N . GLN A 1 95 ? 5.347 8.022 -7.470 1.00 81.31 95 GLN A N 1
ATOM 644 C CA . GLN A 1 95 ? 6.305 7.927 -8.566 1.00 81.31 95 GLN A CA 1
ATOM 645 C C . GLN A 1 95 ? 6.387 6.510 -9.131 1.00 81.31 95 GLN A C 1
ATOM 647 O O . GLN A 1 95 ? 6.086 5.535 -8.438 1.00 81.31 95 GLN A O 1
ATOM 652 N N . VAL A 1 96 ? 6.846 6.419 -10.380 1.00 81.12 96 VAL A N 1
ATOM 653 C CA . VAL A 1 96 ? 7.252 5.173 -11.037 1.00 81.12 96 VAL A CA 1
ATOM 654 C C . VAL A 1 96 ? 8.712 5.338 -11.459 1.00 81.12 96 VAL A C 1
ATOM 656 O O . VAL A 1 96 ? 9.003 6.287 -12.189 1.00 81.12 96 VAL A O 1
ATOM 659 N N . GLY A 1 97 ? 9.616 4.476 -10.982 1.00 70.06 97 GLY A N 1
ATOM 660 C CA . GLY A 1 97 ? 11.070 4.656 -11.134 1.00 70.06 97 GLY A CA 1
ATOM 661 C C . GLY A 1 97 ? 11.873 3.372 -11.232 1.00 70.06 97 GLY A C 1
ATOM 662 O O . GLY A 1 97 ? 11.549 2.408 -10.509 1.00 70.06 97 GLY A O 1
#

Foldseek 3Di:
DDPLVVLQVLLCPQPFWPHQDADCDDPPCVVVVVVCVVVVHHHRSWDDDLAEIEHETEGELVDDPVVSVVRSVVSSCVVCVVVVGDHHYHYHYPYYD